Protein AF-A0A7X0UWU5-F1 (afdb_monomer_lite)

Secondary structure (DSSP, 8-state):
--HHHHHHHHHHHHHHHHHHHHHHHHHHHHHHHTT--HHHHHHHHHHHHHHHHHHHHHHHHHHHHHHHHHHHHHHTT--S--HHHHHHHHHHHHHHHHHHHHHHHHH-

Structure (mmCIF, N/CA/C/O backbone):
data_AF-A0A7X0UWU5-F1
#
_entry.id   AF-A0A7X0UWU5-F1
#
loop_
_atom_site.group_PDB
_atom_site.id
_atom_site.type_symbol
_atom_site.label_atom_id
_atom_site.label_alt_id
_atom_site.label_comp_id
_atom_site.label_asym_id
_atom_site.label_entity_id
_atom_site.label_seq_id
_atom_site.pdbx_PDB_ins_code
_atom_site.Cartn_x
_atom_site.Cartn_y
_atom_site.Cartn_z
_atom_site.occupancy
_ato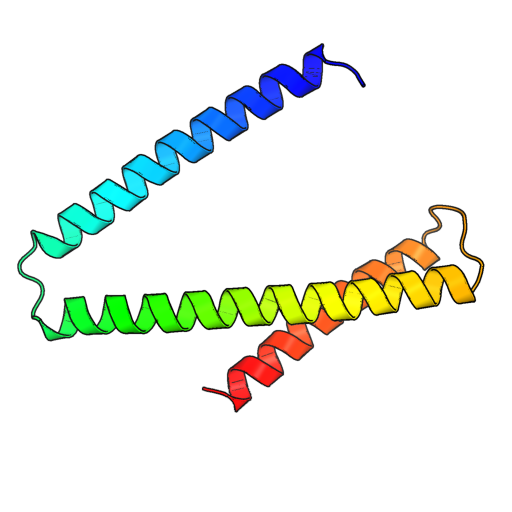m_site.B_iso_or_equiv
_atom_site.auth_seq_id
_atom_site.auth_comp_id
_atom_site.auth_asym_id
_atom_site.auth_atom_id
_atom_site.pdbx_PDB_model_num
ATOM 1 N N . MET A 1 1 ? 25.168 2.904 1.914 1.00 58.97 1 MET A N 1
ATOM 2 C CA . MET A 1 1 ? 24.023 3.578 2.560 1.00 58.97 1 MET A CA 1
ATOM 3 C C . MET A 1 1 ? 24.591 4.409 3.689 1.00 58.97 1 MET A C 1
ATOM 5 O O . MET A 1 1 ? 25.282 3.831 4.519 1.00 58.97 1 MET A O 1
ATOM 9 N N . ASP A 1 2 ? 24.359 5.721 3.700 1.00 78.19 2 ASP A N 1
ATOM 10 C CA . ASP A 1 2 ? 24.842 6.582 4.783 1.00 78.19 2 ASP A CA 1
ATOM 11 C C . ASP A 1 2 ? 24.027 6.332 6.051 1.00 78.19 2 ASP A C 1
ATOM 13 O O . ASP A 1 2 ? 22.893 6.798 6.207 1.00 78.19 2 ASP A O 1
ATOM 17 N N . PHE A 1 3 ? 24.610 5.552 6.962 1.00 83.75 3 PHE A N 1
ATOM 18 C CA . PHE A 1 3 ? 24.028 5.269 8.272 1.00 83.75 3 PHE A CA 1
ATOM 19 C C . PHE A 1 3 ? 23.753 6.556 9.065 1.00 83.75 3 PHE A C 1
ATOM 21 O O . PHE A 1 3 ? 22.801 6.587 9.840 1.00 83.75 3 PHE A O 1
ATOM 28 N N . GLU A 1 4 ? 24.502 7.632 8.806 1.00 87.75 4 GLU A N 1
ATOM 29 C CA . GLU A 1 4 ? 24.286 8.957 9.402 1.00 87.75 4 GLU A CA 1
ATOM 30 C C . GLU A 1 4 ? 22.893 9.535 9.132 1.00 87.75 4 GLU A C 1
ATOM 32 O O . GLU A 1 4 ? 22.335 10.196 10.002 1.00 87.75 4 GLU A O 1
ATOM 37 N N . VAL A 1 5 ? 22.294 9.257 7.969 1.00 87.81 5 VAL A N 1
ATOM 38 C CA . VAL A 1 5 ? 20.937 9.724 7.631 1.00 87.81 5 VAL A CA 1
ATOM 39 C C . VAL A 1 5 ? 19.890 8.670 7.989 1.00 87.81 5 VAL A C 1
ATOM 41 O O . VAL A 1 5 ? 18.784 8.996 8.420 1.00 87.81 5 VAL A O 1
ATOM 44 N N . PHE A 1 6 ? 20.231 7.386 7.863 1.00 88.75 6 PHE A N 1
ATOM 45 C CA . PHE A 1 6 ? 19.295 6.297 8.139 1.00 88.75 6 PHE A CA 1
ATOM 46 C C . PHE A 1 6 ? 18.936 6.181 9.628 1.00 88.75 6 PHE A C 1
ATOM 48 O O . PHE A 1 6 ? 17.759 6.053 9.968 1.00 88.75 6 PHE A O 1
ATOM 55 N N . ILE A 1 7 ? 19.927 6.274 10.522 1.00 91.31 7 ILE A N 1
ATOM 56 C CA . ILE A 1 7 ? 19.729 6.179 11.977 1.00 91.31 7 ILE A CA 1
ATOM 57 C C . ILE A 1 7 ? 18.707 7.210 12.494 1.00 91.31 7 ILE A C 1
ATOM 59 O O . ILE A 1 7 ? 17.747 6.796 13.152 1.00 91.31 7 ILE A O 1
ATOM 63 N N . PRO A 1 8 ? 18.830 8.522 12.205 1.00 92.06 8 PRO A N 1
ATOM 64 C CA . PRO A 1 8 ? 17.864 9.501 12.692 1.00 92.06 8 PRO A CA 1
ATOM 65 C C . PRO A 1 8 ? 16.471 9.292 12.093 1.00 92.06 8 PRO A C 1
ATOM 67 O O . PRO A 1 8 ? 15.490 9.391 12.827 1.00 92.06 8 PRO A O 1
ATOM 70 N N . ILE A 1 9 ? 16.351 8.933 10.809 1.00 92.00 9 ILE A N 1
ATOM 71 C CA . ILE A 1 9 ? 15.044 8.641 10.192 1.00 92.00 9 ILE A CA 1
ATOM 72 C C . ILE A 1 9 ? 14.337 7.502 10.935 1.00 92.00 9 ILE A C 1
ATOM 74 O O . ILE A 1 9 ? 13.157 7.622 11.277 1.00 92.00 9 ILE A O 1
ATOM 78 N N . VAL A 1 10 ? 15.057 6.415 11.222 1.00 94.56 10 VAL A N 1
ATOM 79 C CA . VAL A 1 10 ? 14.505 5.272 11.960 1.00 94.56 10 VAL A CA 1
ATOM 80 C C . VAL A 1 10 ? 14.133 5.674 13.387 1.00 94.56 10 VAL A C 1
ATOM 82 O O . VAL A 1 10 ? 13.048 5.320 13.846 1.00 94.56 10 VAL A O 1
ATOM 85 N N . LEU A 1 11 ? 14.970 6.460 14.072 1.00 94.62 11 LEU A N 1
ATOM 86 C CA . LEU A 1 11 ? 14.673 6.965 15.416 1.00 94.62 11 LEU A CA 1
ATOM 87 C C . LEU A 1 11 ? 13.365 7.772 15.437 1.00 94.62 11 LEU A C 1
ATOM 89 O O . LEU A 1 11 ? 12.487 7.497 16.257 1.00 94.62 11 LEU A O 1
ATOM 93 N N . PHE A 1 12 ? 13.197 8.718 14.509 1.00 93.94 12 PHE A N 1
ATOM 94 C CA . PHE A 1 12 ? 11.971 9.513 14.404 1.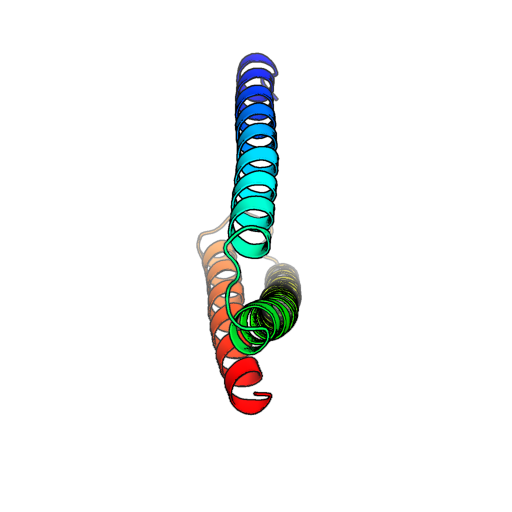00 93.94 12 PHE A CA 1
ATOM 95 C C . PHE A 1 12 ? 10.747 8.655 14.075 1.00 93.94 12 PHE A C 1
ATOM 97 O O . PHE A 1 12 ? 9.690 8.848 14.681 1.00 93.94 12 PHE A O 1
ATOM 104 N N . ALA A 1 13 ? 10.881 7.677 13.174 1.00 94.12 13 ALA A N 1
ATOM 105 C CA . ALA A 1 13 ? 9.802 6.746 12.858 1.00 94.12 13 ALA A CA 1
ATOM 106 C C . ALA A 1 13 ? 9.387 5.919 14.088 1.00 94.12 13 ALA A C 1
ATOM 108 O O . ALA A 1 13 ? 8.196 5.815 14.385 1.00 94.12 13 ALA A O 1
ATOM 109 N N . CYS A 1 14 ? 10.349 5.390 14.848 1.00 95.31 14 CYS A N 1
ATOM 110 C CA . CYS A 1 14 ? 10.093 4.637 16.077 1.00 95.31 14 CYS A CA 1
ATOM 111 C C . CYS A 1 14 ? 9.397 5.488 17.149 1.00 95.31 14 CYS A C 1
ATOM 113 O O . CYS A 1 14 ? 8.435 5.025 17.771 1.00 95.31 14 CYS A O 1
ATOM 115 N N . ILE A 1 15 ? 9.834 6.737 17.341 1.00 95.12 15 ILE A N 1
ATOM 116 C CA . ILE A 1 15 ? 9.201 7.678 18.278 1.00 95.12 15 ILE A CA 1
ATOM 117 C C . ILE A 1 15 ? 7.756 7.953 17.851 1.00 95.12 15 ILE A C 1
ATOM 119 O O . ILE A 1 15 ? 6.837 7.800 18.657 1.00 95.12 15 ILE A O 1
ATOM 123 N N . TYR A 1 16 ? 7.538 8.298 16.580 1.00 95.31 16 TYR A N 1
ATOM 124 C CA . TYR A 1 16 ? 6.204 8.555 16.038 1.00 95.31 16 TYR A CA 1
ATOM 125 C C . TYR A 1 16 ? 5.266 7.357 16.235 1.00 95.31 16 TYR A C 1
ATOM 127 O O . TYR A 1 16 ? 4.149 7.521 16.730 1.00 95.31 16 TYR A O 1
ATOM 135 N N . LEU A 1 17 ? 5.722 6.148 15.890 1.00 93.25 17 LEU A N 1
ATOM 136 C CA . LEU A 1 17 ? 4.925 4.927 16.021 1.00 93.25 17 LEU A CA 1
ATOM 137 C C . LEU A 1 17 ? 4.595 4.611 17.483 1.00 93.25 17 LEU A C 1
ATOM 139 O O . LEU A 1 17 ? 3.466 4.220 17.777 1.00 93.25 17 LEU A O 1
ATOM 143 N N . SER A 1 18 ? 5.538 4.842 18.398 1.00 92.06 18 SER A N 1
ATOM 144 C CA . SER A 1 18 ? 5.326 4.646 19.837 1.00 92.06 18 SER A CA 1
ATOM 145 C C . SER A 1 18 ? 4.284 5.620 20.390 1.00 92.06 18 SER A C 1
ATOM 147 O O . SER A 1 18 ? 3.340 5.201 21.061 1.00 92.06 18 SER A O 1
ATOM 149 N N . ILE A 1 19 ? 4.397 6.913 20.060 1.00 93.25 19 ILE A N 1
ATOM 150 C CA . ILE A 1 19 ? 3.421 7.934 20.474 1.00 93.25 19 ILE A CA 1
ATOM 151 C C . ILE A 1 19 ? 2.040 7.602 19.908 1.00 93.25 19 ILE A C 1
ATOM 153 O O . ILE A 1 19 ? 1.058 7.595 20.651 1.00 93.25 19 ILE A O 1
ATOM 157 N N . LYS A 1 20 ? 1.961 7.279 18.613 1.00 92.31 20 LYS A N 1
ATOM 158 C CA . LYS A 1 20 ? 0.710 6.902 17.952 1.00 92.31 20 LYS A CA 1
ATOM 159 C C . LYS A 1 20 ? 0.042 5.716 18.645 1.00 92.31 20 LYS A C 1
ATOM 161 O O . LYS A 1 20 ? -1.145 5.789 18.939 1.00 92.31 20 LYS A O 1
ATOM 166 N N . ALA A 1 21 ? 0.801 4.667 18.963 1.00 91.56 21 ALA A N 1
ATOM 167 C CA . ALA A 1 21 ? 0.272 3.491 19.646 1.00 91.56 21 ALA A CA 1
ATOM 168 C C . ALA A 1 21 ? -0.325 3.837 21.023 1.00 91.56 21 ALA A C 1
ATOM 170 O O . ALA A 1 21 ? -1.408 3.360 21.366 1.00 91.56 21 ALA A O 1
ATOM 171 N N . VAL A 1 22 ? 0.339 4.704 21.796 1.00 92.38 22 VAL A N 1
ATOM 172 C CA . VAL A 1 22 ? -0.162 5.152 23.107 1.00 92.38 22 VAL A CA 1
ATOM 173 C C . VAL A 1 22 ? -1.409 6.029 22.963 1.00 92.38 22 VAL A C 1
ATOM 175 O O . VAL A 1 22 ? -2.362 5.864 23.727 1.00 92.38 22 VAL A O 1
ATOM 178 N N . VAL A 1 23 ? -1.437 6.945 21.991 1.00 91.62 23 VAL A N 1
ATOM 179 C CA . VAL A 1 23 ? -2.596 7.817 21.730 1.00 91.62 23 VAL A CA 1
ATOM 180 C C . VAL A 1 23 ? -3.805 7.004 21.263 1.00 91.62 23 VAL A C 1
ATOM 182 O O . VAL A 1 23 ? -4.904 7.200 21.787 1.00 91.62 23 VAL A O 1
ATOM 185 N N . ASP A 1 24 ? -3.612 6.049 20.355 1.00 88.19 24 ASP A N 1
ATOM 186 C CA . ASP A 1 24 ? -4.670 5.146 19.887 1.00 88.19 24 ASP A CA 1
ATOM 187 C C . ASP A 1 24 ? -5.205 4.285 21.048 1.00 88.19 24 ASP A C 1
ATOM 189 O O . ASP A 1 24 ? -6.416 4.152 21.234 1.00 88.19 24 ASP A O 1
ATOM 193 N N . ALA A 1 25 ? -4.326 3.768 21.914 1.00 86.19 25 ALA A N 1
ATOM 194 C CA . ALA A 1 25 ? -4.745 3.024 23.102 1.00 86.19 25 ALA A CA 1
ATOM 195 C C . ALA A 1 25 ? -5.512 3.902 24.108 1.00 86.19 25 ALA A C 1
ATOM 197 O O . ALA A 1 25 ? -6.527 3.476 24.669 1.00 86.19 25 ALA A O 1
ATOM 198 N N . ARG A 1 26 ? -5.057 5.143 24.329 1.00 86.88 26 ARG A N 1
ATOM 199 C CA . ARG A 1 26 ? -5.700 6.092 25.247 1.00 86.88 26 ARG A CA 1
ATOM 200 C C . ARG A 1 26 ? -7.080 6.503 24.751 1.00 86.88 26 ARG A C 1
ATOM 202 O O . ARG A 1 26 ? -8.022 6.494 25.538 1.00 86.88 26 ARG A O 1
ATOM 209 N N . THR A 1 27 ? -7.210 6.840 23.472 1.00 82.44 27 THR A N 1
ATOM 210 C CA . THR A 1 27 ? -8.499 7.204 22.867 1.00 82.44 27 THR A CA 1
ATOM 211 C C . THR A 1 27 ? -9.476 6.035 22.928 1.00 82.44 27 THR A C 1
ATOM 213 O O . THR A 1 27 ? -10.613 6.222 23.356 1.00 82.44 27 THR A O 1
ATOM 216 N N . ARG A 1 28 ? -9.020 4.808 22.642 1.00 79.00 28 ARG A N 1
ATOM 217 C CA . ARG A 1 28 ? -9.835 3.593 22.799 1.00 79.00 28 ARG A CA 1
ATOM 218 C C . ARG A 1 28 ? -10.318 3.395 24.236 1.00 79.00 28 ARG A C 1
ATOM 220 O O . ARG A 1 28 ? -11.498 3.133 24.453 1.00 79.00 28 ARG A O 1
ATOM 227 N N . ARG A 1 29 ? -9.440 3.590 25.224 1.00 79.50 29 ARG A N 1
ATOM 228 C CA . ARG A 1 29 ? -9.800 3.510 26.650 1.00 79.50 29 ARG A CA 1
ATOM 229 C C . ARG A 1 29 ? -10.788 4.604 27.066 1.00 79.50 29 ARG A C 1
ATOM 231 O O . ARG A 1 29 ? -11.713 4.321 27.820 1.00 79.50 29 ARG A O 1
ATOM 238 N N . GLN A 1 30 ? -10.614 5.827 26.565 1.00 78.56 30 GLN A N 1
ATOM 239 C CA . GLN A 1 30 ? -11.508 6.954 26.841 1.00 78.56 30 GLN A CA 1
ATOM 240 C C . GLN A 1 30 ? -12.919 6.703 26.283 1.00 78.56 30 GLN A C 1
ATOM 2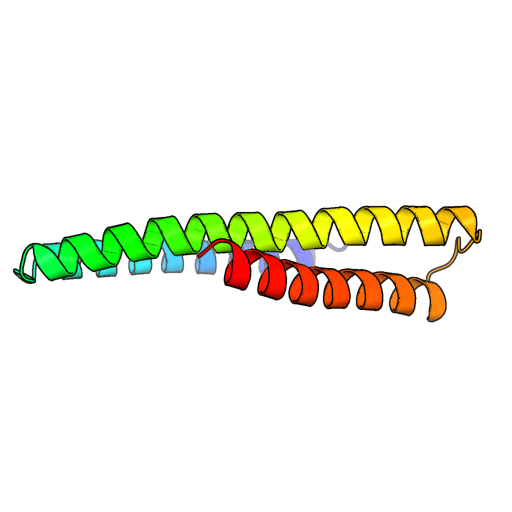42 O O . GLN A 1 30 ? -13.891 6.971 26.981 1.00 78.56 30 GLN A O 1
ATOM 247 N N . MET A 1 31 ? -13.025 6.137 25.073 1.00 68.81 31 MET A N 1
ATOM 248 C CA . MET A 1 31 ? -14.308 5.793 24.441 1.00 68.81 31 MET A CA 1
ATOM 249 C C . MET A 1 31 ? -15.079 4.712 25.210 1.00 68.81 31 MET A C 1
ATOM 251 O O . MET A 1 31 ? -16.299 4.788 25.328 1.00 68.81 31 MET A O 1
ATOM 255 N N . VAL A 1 32 ? -14.375 3.720 25.767 1.00 71.00 32 VAL A N 1
ATOM 256 C CA . VAL A 1 32 ? -14.991 2.680 26.612 1.00 71.00 32 VAL A CA 1
ATOM 257 C C . VAL A 1 32 ? -15.450 3.259 27.954 1.00 71.00 32 VAL A C 1
ATOM 259 O O . VAL A 1 32 ? -16.511 2.899 28.453 1.00 71.00 32 VAL A O 1
ATOM 262 N N . ALA A 1 33 ? -14.676 4.179 28.536 1.00 68.88 33 ALA A N 1
ATOM 263 C CA . ALA A 1 33 ? -14.998 4.793 29.823 1.00 68.88 33 ALA A CA 1
ATOM 264 C C . ALA A 1 33 ? -16.166 5.796 29.757 1.00 68.88 33 ALA A C 1
ATOM 266 O O . ALA A 1 33 ? -16.778 6.084 30.782 1.00 68.88 33 ALA A O 1
ATOM 267 N N . SER A 1 34 ? -16.493 6.334 28.578 1.00 63.59 34 SER A N 1
ATOM 268 C CA . SER A 1 34 ? -17.498 7.392 28.426 1.00 63.59 34 SER A CA 1
ATOM 269 C C . SER A 1 34 ? -18.970 6.937 28.452 1.00 63.59 34 SER A C 1
ATOM 271 O O . SER A 1 34 ? -19.821 7.731 28.071 1.00 63.59 34 SER A O 1
ATOM 273 N N . ASN A 1 35 ? -19.314 5.717 28.903 1.00 59.44 35 ASN A N 1
ATOM 274 C CA . ASN A 1 35 ? -20.707 5.209 28.929 1.00 59.44 35 ASN A CA 1
ATOM 275 C C . ASN A 1 35 ? -21.465 5.451 27.604 1.00 59.44 35 ASN A C 1
ATOM 277 O O . ASN A 1 35 ? -22.663 5.738 27.592 1.00 59.44 35 ASN A O 1
ATOM 281 N N . GLY A 1 36 ? -20.763 5.374 26.469 1.00 58.00 36 GLY A N 1
ATOM 282 C CA . GLY A 1 36 ? -21.423 5.388 25.171 1.00 58.00 36 GLY A CA 1
ATOM 283 C C . GLY A 1 36 ? -22.363 4.192 25.133 1.00 58.00 36 GLY A C 1
ATOM 284 O O . GLY A 1 36 ? -21.916 3.083 25.417 1.00 58.00 36 GLY A O 1
ATOM 285 N N . SER A 1 37 ? -23.649 4.434 24.849 1.00 67.69 37 SER A N 1
ATOM 286 C CA . SER A 1 37 ? -24.673 3.400 24.644 1.00 67.69 37 SER A CA 1
ATOM 287 C C . SER A 1 37 ? -24.053 2.168 23.985 1.00 67.69 37 SER A C 1
ATOM 289 O O . SER A 1 37 ? -23.254 2.317 23.065 1.00 67.69 37 SER A O 1
ATOM 291 N N . GLU A 1 38 ? -24.393 0.961 24.430 1.00 65.69 38 GLU A N 1
ATOM 292 C CA . GLU A 1 38 ? -23.878 -0.302 23.878 1.00 65.69 38 GLU A CA 1
ATOM 293 C C . GLU A 1 38 ? -23.912 -0.329 22.333 1.00 65.69 38 GLU A C 1
ATOM 295 O O . GLU A 1 38 ? -23.002 -0.846 21.684 1.00 65.69 38 GLU A O 1
ATOM 300 N N . ALA A 1 39 ? -24.893 0.359 21.737 1.00 64.94 39 ALA A N 1
ATOM 301 C CA . ALA A 1 39 ? -25.003 0.603 20.301 1.00 64.94 39 ALA A CA 1
ATOM 302 C C . ALA A 1 39 ? -23.812 1.373 19.681 1.00 64.94 39 ALA A C 1
ATOM 304 O O . ALA A 1 39 ? -23.400 1.067 18.566 1.00 64.94 39 ALA A O 1
ATOM 305 N N . MET A 1 40 ? -23.236 2.349 20.386 1.00 71.94 40 MET A N 1
ATOM 306 C CA . MET A 1 40 ? -22.064 3.129 19.967 1.00 71.94 40 MET A CA 1
ATOM 307 C C . MET A 1 40 ? -20.774 2.308 20.029 1.00 71.94 40 MET A C 1
ATOM 309 O O . MET A 1 40 ? -19.955 2.371 19.117 1.00 71.94 40 MET A O 1
ATOM 313 N N . VAL A 1 41 ? -20.582 1.511 21.083 1.00 73.50 41 VAL A N 1
ATOM 314 C CA . VAL A 1 41 ? -19.413 0.618 21.175 1.00 73.50 41 VAL A CA 1
ATOM 315 C C . VAL A 1 41 ? -19.483 -0.450 20.083 1.00 73.50 41 VAL A C 1
ATOM 317 O O . VAL A 1 41 ? -18.482 -0.736 19.423 1.00 73.50 41 VAL A O 1
ATOM 320 N N . ARG A 1 42 ? -20.682 -0.987 19.838 1.00 75.38 42 ARG A N 1
ATOM 321 C CA . ARG A 1 42 ? -20.934 -1.958 18.775 1.00 75.38 42 ARG A CA 1
ATOM 322 C C . ARG A 1 42 ? -20.691 -1.380 17.377 1.00 75.38 42 ARG A C 1
ATOM 324 O O . ARG A 1 42 ? -20.004 -2.024 16.589 1.00 75.38 42 ARG A O 1
ATOM 331 N N . SER A 1 43 ? -21.151 -0.160 17.086 1.00 75.81 43 SER A N 1
ATOM 332 C CA . SER A 1 43 ? -20.916 0.469 15.776 1.00 75.81 43 SER A CA 1
ATOM 333 C C . SER A 1 43 ? -19.435 0.766 15.510 1.00 75.81 43 SER A C 1
ATOM 335 O O . SER A 1 43 ? -18.977 0.649 14.373 1.00 75.81 43 SER A O 1
ATOM 337 N N . ILE A 1 44 ? -18.658 1.092 16.550 1.00 78.62 44 ILE A N 1
ATOM 338 C CA . ILE A 1 44 ? -17.202 1.270 16.438 1.00 78.62 44 ILE A CA 1
ATOM 339 C C . ILE A 1 44 ? -16.517 -0.061 16.106 1.00 78.62 44 ILE A C 1
ATOM 341 O O . ILE A 1 44 ? -15.669 -0.098 15.214 1.00 78.62 44 ILE A O 1
ATOM 345 N N . LEU A 1 45 ? -16.883 -1.148 16.793 1.00 79.00 45 LEU A N 1
ATOM 346 C CA . LEU A 1 45 ? -16.320 -2.481 16.545 1.00 79.00 45 LEU A CA 1
ATOM 347 C C . LEU A 1 45 ? -16.642 -2.985 15.130 1.00 79.00 45 LEU A C 1
ATOM 349 O O . LEU A 1 45 ? -15.734 -3.416 14.417 1.00 79.00 45 LEU A O 1
ATOM 353 N N . GLU A 1 46 ? -17.896 -2.857 14.694 1.00 81.38 46 GLU A N 1
ATOM 354 C CA . GLU A 1 46 ? -18.322 -3.211 13.331 1.00 81.38 46 GLU A CA 1
ATOM 355 C C . GLU A 1 46 ? -17.584 -2.358 12.277 1.00 81.38 46 GLU A C 1
ATOM 357 O O . GLU A 1 46 ? -17.116 -2.870 11.253 1.00 81.38 46 GLU A O 1
ATOM 362 N N . GLY A 1 47 ? -17.379 -1.066 12.560 1.00 80.00 47 GLY A N 1
ATOM 363 C CA . GLY A 1 47 ? -16.587 -0.166 11.723 1.00 80.00 47 GLY A CA 1
ATOM 364 C C . GLY A 1 47 ? -15.102 -0.542 11.642 1.00 80.00 47 GLY A C 1
ATOM 365 O O . GLY A 1 47 ? -14.504 -0.447 10.567 1.00 80.00 47 GLY A O 1
ATOM 366 N N . GLU A 1 48 ? -14.490 -1.001 12.739 1.00 82.62 48 GLU A N 1
ATOM 367 C CA . GLU A 1 48 ? -13.093 -1.456 12.749 1.00 82.62 48 GLU A CA 1
ATOM 368 C C . GLU A 1 48 ? -12.890 -2.714 11.893 1.00 82.62 48 GLU A C 1
ATOM 370 O O . GLU A 1 48 ? -11.926 -2.782 11.122 1.00 82.62 48 GLU A O 1
ATOM 375 N N . GLU A 1 49 ? -13.786 -3.698 11.988 1.00 80.38 49 GLU A N 1
ATOM 376 C CA . GLU A 1 49 ? -13.713 -4.920 11.178 1.00 80.38 49 GLU A CA 1
ATOM 377 C C . GLU A 1 49 ? -13.888 -4.625 9.687 1.00 80.38 49 GLU A C 1
ATOM 379 O O . GLU A 1 49 ? -13.084 -5.082 8.862 1.00 80.38 49 GLU A O 1
ATOM 384 N N . ALA A 1 50 ? -14.878 -3.797 9.339 1.00 81.56 50 ALA A N 1
ATOM 385 C CA . ALA A 1 50 ? -15.084 -3.335 7.971 1.00 81.56 50 ALA A CA 1
ATOM 386 C C . ALA A 1 50 ? -13.846 -2.593 7.443 1.00 81.56 50 ALA A C 1
ATOM 388 O O . ALA A 1 50 ? -13.376 -2.863 6.334 1.00 81.56 50 ALA A O 1
ATOM 389 N N . ARG A 1 51 ? -13.245 -1.722 8.261 1.00 82.25 51 ARG A N 1
ATOM 390 C CA . ARG A 1 51 ? -12.043 -0.964 7.895 1.00 82.25 51 ARG A CA 1
ATOM 391 C C . ARG A 1 51 ? -10.822 -1.861 7.707 1.00 82.25 51 ARG A C 1
ATOM 393 O O . ARG A 1 51 ? -10.059 -1.650 6.764 1.00 82.25 51 ARG A O 1
ATOM 400 N N . ARG A 1 52 ? -10.637 -2.877 8.557 1.00 81.81 52 ARG A N 1
ATOM 401 C CA . ARG A 1 52 ? -9.559 -3.872 8.407 1.00 81.81 52 ARG A CA 1
ATOM 402 C C . ARG A 1 52 ? -9.720 -4.676 7.120 1.00 81.81 52 ARG A C 1
ATOM 404 O O . ARG A 1 52 ? -8.745 -4.817 6.380 1.00 81.81 52 ARG A O 1
ATOM 411 N N . ARG A 1 53 ? -10.937 -5.141 6.813 1.00 83.25 53 ARG A N 1
ATOM 412 C CA . ARG A 1 53 ? -11.233 -5.854 5.558 1.00 83.25 53 ARG A CA 1
ATOM 413 C C . ARG A 1 53 ? -10.988 -4.976 4.334 1.00 83.25 53 ARG A C 1
ATOM 415 O O . ARG A 1 53 ? -10.299 -5.407 3.416 1.00 83.25 53 ARG A O 1
ATOM 422 N N . GLN A 1 54 ? -11.468 -3.733 4.341 1.00 87.44 54 GLN A N 1
ATOM 423 C CA . GLN A 1 54 ? -11.243 -2.782 3.245 1.00 87.44 54 GLN A CA 1
ATOM 424 C C . GLN A 1 54 ? -9.759 -2.458 3.050 1.00 87.44 54 GLN A C 1
ATOM 426 O O . GLN A 1 54 ? -9.288 -2.387 1.916 1.00 87.44 54 GLN A O 1
ATOM 431 N N . ALA A 1 55 ? -9.002 -2.293 4.138 1.00 87.44 55 ALA A N 1
ATOM 432 C CA . ALA A 1 55 ? -7.565 -2.062 4.061 1.00 87.44 55 ALA A CA 1
ATOM 433 C C . ALA A 1 55 ? -6.830 -3.270 3.464 1.00 87.44 55 ALA A C 1
ATOM 435 O O . ALA A 1 55 ? -6.004 -3.094 2.568 1.00 87.44 55 ALA A O 1
ATOM 436 N N . SER A 1 56 ? -7.153 -4.484 3.922 1.00 87.44 56 SER A N 1
ATOM 437 C CA . SER A 1 56 ? -6.584 -5.724 3.384 1.00 87.44 56 SER A CA 1
ATOM 438 C C . SER A 1 56 ? -6.918 -5.904 1.902 1.00 87.44 56 SER A C 1
ATOM 440 O O 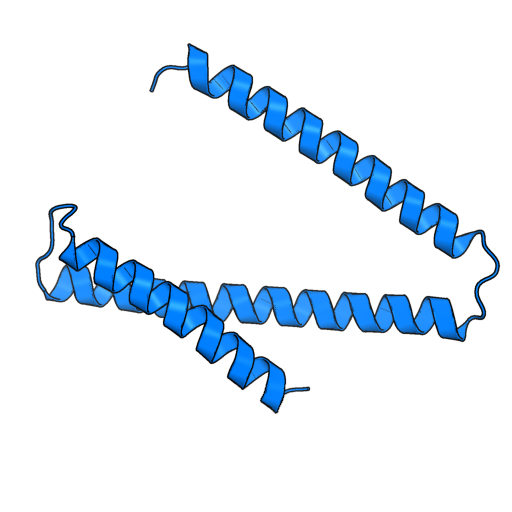. SER A 1 56 ? -6.014 -6.171 1.115 1.00 87.44 56 SER A O 1
ATOM 442 N N . LEU A 1 57 ? -8.172 -5.663 1.502 1.00 89.69 57 LEU A N 1
ATOM 443 C CA . LEU A 1 57 ? -8.604 -5.724 0.106 1.00 89.69 57 LEU A CA 1
ATOM 444 C C . LEU A 1 57 ? -7.845 -4.712 -0.757 1.00 89.69 57 LEU A C 1
ATOM 446 O O . LEU A 1 57 ? -7.300 -5.079 -1.793 1.00 89.69 57 LEU A O 1
ATOM 450 N N . ARG A 1 58 ? -7.749 -3.452 -0.310 1.00 91.50 58 ARG A N 1
ATOM 451 C CA . ARG A 1 58 ? -7.049 -2.398 -1.051 1.00 91.50 58 ARG A CA 1
ATOM 452 C C . ARG A 1 58 ? -5.586 -2.738 -1.284 1.00 91.50 58 ARG A C 1
ATOM 454 O O . ARG A 1 58 ? -5.117 -2.658 -2.415 1.00 91.50 58 ARG A O 1
ATOM 461 N N . TRP A 1 59 ? -4.874 -3.130 -0.231 1.00 93.56 59 TRP A N 1
ATOM 462 C CA . TRP A 1 59 ? -3.469 -3.504 -0.361 1.00 93.56 59 TRP A CA 1
ATOM 463 C C . TRP A 1 59 ? -3.290 -4.791 -1.164 1.00 93.56 59 TRP A C 1
ATOM 465 O O . TRP A 1 59 ? -2.389 -4.844 -1.992 1.00 93.56 59 TRP A O 1
ATOM 475 N N . GLY A 1 60 ? -4.173 -5.779 -1.009 1.00 92.94 60 GLY A N 1
ATOM 476 C CA . GLY A 1 60 ? -4.159 -6.997 -1.817 1.00 92.94 60 GLY A CA 1
ATOM 477 C C . GLY A 1 60 ? -4.298 -6.704 -3.312 1.00 92.94 60 GLY A C 1
ATOM 478 O O . GLY A 1 60 ? -3.458 -7.127 -4.100 1.00 92.94 60 GLY A O 1
ATOM 479 N N . THR A 1 61 ? -5.303 -5.920 -3.711 1.00 94.19 61 THR A N 1
ATOM 480 C CA . THR A 1 61 ? -5.525 -5.566 -5.122 1.00 94.19 61 THR A CA 1
ATOM 481 C C . THR A 1 61 ? -4.377 -4.738 -5.697 1.00 94.19 61 THR A C 1
ATOM 483 O O . THR A 1 61 ? -3.935 -5.008 -6.813 1.00 94.19 61 THR A O 1
ATOM 486 N N . VAL A 1 62 ? -3.859 -3.766 -4.937 1.00 95.50 62 VAL A N 1
ATOM 487 C CA . VAL A 1 62 ? -2.702 -2.965 -5.362 1.00 95.50 62 VAL A CA 1
ATOM 488 C C . VAL A 1 62 ? -1.468 -3.844 -5.547 1.00 95.50 62 VAL A C 1
ATOM 490 O O . VAL A 1 62 ? -0.836 -3.749 -6.590 1.00 95.50 62 VAL A O 1
ATOM 493 N N . LEU A 1 63 ? -1.144 -4.724 -4.594 1.00 96.06 63 LEU A N 1
ATOM 494 C CA . LEU A 1 63 ? 0.032 -5.598 -4.685 1.00 96.06 63 LEU A CA 1
ATOM 495 C C . LEU A 1 63 ? -0.067 -6.579 -5.859 1.00 96.06 63 LEU A C 1
ATOM 497 O O . LEU A 1 63 ? 0.920 -6.772 -6.566 1.00 96.06 63 LEU A O 1
ATOM 501 N N . VAL A 1 64 ? -1.250 -7.152 -6.107 1.00 97.12 64 VAL A N 1
ATOM 502 C CA . VAL A 1 64 ? -1.482 -8.043 -7.257 1.00 97.12 64 VAL A CA 1
ATOM 503 C C . VAL A 1 64 ? -1.283 -7.296 -8.576 1.00 97.12 64 VAL A C 1
ATOM 505 O O . VAL A 1 64 ? -0.573 -7.784 -9.453 1.00 97.12 64 VAL A O 1
ATOM 508 N N . LEU A 1 65 ? -1.857 -6.099 -8.724 1.00 96.31 65 LEU A N 1
ATOM 509 C CA . LEU A 1 65 ? -1.681 -5.317 -9.949 1.00 96.31 65 LEU A CA 1
ATOM 510 C C . LEU A 1 65 ? -0.251 -4.806 -10.116 1.00 96.31 65 LEU A C 1
ATOM 512 O O . LEU A 1 65 ? 0.250 -4.780 -11.238 1.00 96.31 65 LEU A O 1
ATOM 516 N N . LEU A 1 66 ? 0.433 -4.463 -9.025 1.00 96.69 66 LEU A N 1
ATOM 517 C CA . LEU A 1 66 ? 1.843 -4.091 -9.064 1.00 96.69 66 LEU A CA 1
ATOM 518 C C . LEU A 1 66 ? 2.712 -5.261 -9.540 1.00 96.69 66 LEU A C 1
ATOM 520 O O . LEU A 1 66 ? 3.583 -5.061 -10.381 1.00 96.69 66 LEU A O 1
ATOM 524 N N . ALA A 1 67 ? 2.446 -6.480 -9.059 1.00 96.69 67 ALA A N 1
ATOM 525 C CA . ALA A 1 67 ? 3.131 -7.688 -9.516 1.00 96.69 67 ALA A CA 1
ATOM 526 C C . ALA A 1 67 ? 2.927 -7.922 -11.022 1.00 96.69 67 ALA A C 1
ATOM 528 O O . ALA A 1 67 ? 3.885 -8.228 -11.730 1.00 96.69 67 ALA A O 1
ATOM 529 N N . ILE A 1 68 ? 1.709 -7.695 -11.531 1.00 97.25 68 ILE A N 1
ATOM 530 C CA . ILE A 1 68 ? 1.432 -7.718 -12.975 1.00 97.25 68 ILE A CA 1
ATOM 531 C C . ILE A 1 68 ? 2.235 -6.624 -13.694 1.00 97.25 68 ILE A C 1
ATOM 533 O O . ILE A 1 68 ? 2.849 -6.899 -14.719 1.00 97.25 68 ILE A O 1
ATOM 537 N N . GLY A 1 69 ? 2.288 -5.406 -13.150 1.00 95.00 69 GLY A N 1
ATOM 538 C CA . GLY A 1 69 ? 3.087 -4.308 -13.700 1.00 95.00 69 GLY A CA 1
ATOM 539 C C . GLY A 1 69 ? 4.574 -4.656 -13.814 1.00 95.00 69 GLY A C 1
ATOM 540 O O . GLY A 1 69 ? 5.172 -4.429 -14.862 1.00 95.00 69 GLY A O 1
ATOM 541 N N . PHE A 1 70 ? 5.156 -5.278 -12.786 1.00 94.75 70 PHE A N 1
ATOM 542 C CA . PHE A 1 70 ? 6.533 -5.775 -12.834 1.00 94.75 70 PHE A CA 1
ATOM 543 C C . PHE A 1 70 ? 6.725 -6.881 -13.875 1.00 94.75 70 PHE A C 1
ATOM 545 O O . PHE A 1 70 ? 7.699 -6.840 -14.621 1.00 94.75 70 PHE A O 1
ATOM 552 N N . ALA A 1 71 ? 5.790 -7.829 -13.978 1.00 94.50 71 ALA A N 1
ATOM 553 C CA . ALA A 1 71 ? 5.846 -8.868 -15.006 1.00 94.50 71 ALA A CA 1
ATOM 554 C C . ALA A 1 71 ? 5.786 -8.277 -16.428 1.00 94.50 71 ALA A C 1
ATOM 556 O O . ALA A 1 71 ? 6.498 -8.738 -17.316 1.00 94.50 71 ALA A O 1
ATOM 557 N N . VAL A 1 72 ? 4.983 -7.227 -16.637 1.00 95.12 72 VAL A N 1
ATOM 558 C CA . VAL A 1 72 ? 4.911 -6.491 -17.911 1.00 95.12 72 VAL A CA 1
ATOM 559 C C . VAL A 1 72 ? 6.224 -5.764 -18.206 1.00 95.12 72 VAL A C 1
ATOM 561 O O . VAL A 1 72 ? 6.713 -5.836 -19.329 1.00 95.12 72 VAL A O 1
ATOM 564 N N . ILE A 1 73 ? 6.817 -5.091 -17.216 1.00 94.75 73 ILE A N 1
ATOM 565 C CA . ILE A 1 73 ? 8.115 -4.406 -17.355 1.00 94.75 73 ILE A CA 1
ATOM 566 C C . ILE A 1 73 ? 9.210 -5.398 -17.765 1.00 94.75 73 ILE A C 1
ATOM 568 O O . ILE A 1 73 ? 9.948 -5.129 -18.714 1.00 94.75 73 ILE A O 1
ATOM 572 N N . GLU A 1 74 ? 9.266 -6.557 -17.105 1.00 92.75 74 GLU A N 1
ATOM 573 C CA . GLU A 1 74 ? 10.219 -7.625 -17.423 1.00 92.75 74 GLU A CA 1
ATOM 574 C C . GLU A 1 74 ? 9.989 -8.183 -18.835 1.00 92.75 74 GLU A C 1
ATOM 576 O O . GLU A 1 74 ? 10.930 -8.294 -19.620 1.00 92.75 74 GLU A O 1
ATOM 581 N N . ALA A 1 75 ? 8.733 -8.458 -19.206 1.00 93.94 75 ALA A N 1
ATOM 582 C CA . ALA A 1 75 ? 8.380 -8.968 -20.533 1.00 93.94 75 ALA A CA 1
ATOM 583 C C . ALA A 1 75 ? 8.715 -7.985 -21.670 1.00 93.94 75 ALA A C 1
ATOM 585 O O . ALA A 1 75 ? 9.041 -8.409 -22.777 1.00 93.94 75 ALA A O 1
ATOM 586 N N . LEU A 1 76 ? 8.658 -6.677 -21.400 1.00 92.75 76 LEU A N 1
ATOM 587 C CA . LEU A 1 76 ? 9.044 -5.619 -22.340 1.00 92.75 76 LEU A CA 1
ATOM 588 C C . LEU A 1 76 ? 10.556 -5.331 -22.339 1.00 92.75 76 LEU A C 1
ATOM 590 O O . LEU A 1 76 ? 11.015 -4.494 -23.115 1.00 92.75 76 LEU A O 1
ATOM 594 N N . GLY A 1 77 ? 11.336 -5.998 -21.481 1.00 89.94 77 GLY A N 1
ATOM 595 C CA . GLY A 1 77 ? 12.784 -5.808 -21.384 1.00 89.94 77 GLY A CA 1
ATOM 596 C C . GLY A 1 77 ? 13.197 -4.448 -20.812 1.00 89.94 77 GLY A C 1
ATOM 597 O O . GLY A 1 77 ? 14.321 -4.000 -21.047 1.00 89.94 77 GLY A O 1
ATOM 598 N N . LEU A 1 78 ? 12.312 -3.782 -20.064 1.00 87.81 78 LEU A N 1
ATOM 599 C CA . LEU A 1 78 ? 12.577 -2.491 -19.429 1.00 87.81 78 LEU A CA 1
ATOM 600 C C . LEU A 1 78 ? 13.480 -2.686 -18.200 1.00 87.81 78 LEU A C 1
ATOM 602 O O . LEU A 1 78 ? 13.013 -2.770 -17.068 1.00 87.81 78 LEU A O 1
ATOM 606 N N . ARG A 1 79 ? 14.791 -2.782 -18.437 1.00 85.19 79 ARG A N 1
ATOM 607 C CA . ARG A 1 79 ? 15.804 -3.062 -17.398 1.00 85.19 79 ARG A CA 1
ATOM 608 C C . ARG A 1 79 ? 16.288 -1.823 -16.651 1.00 85.19 79 ARG A C 1
ATOM 610 O O . ARG A 1 79 ? 16.820 -1.931 -15.551 1.00 85.19 79 ARG A O 1
ATOM 617 N N . GLU A 1 80 ? 16.116 -0.654 -17.251 1.00 88.44 80 GLU A N 1
ATOM 618 C CA . GLU A 1 80 ? 16.511 0.625 -16.671 1.00 88.44 80 GLU A CA 1
ATOM 619 C C . GLU A 1 80 ? 15.303 1.344 -16.067 1.00 88.44 80 GLU A C 1
ATOM 621 O O . GLU A 1 80 ? 14.164 1.166 -16.511 1.00 88.44 80 GLU A O 1
ATOM 626 N N . ALA A 1 81 ? 15.562 2.195 -15.069 1.00 87.62 81 ALA A N 1
ATOM 627 C CA . ALA A 1 81 ? 14.563 3.038 -14.415 1.00 87.62 81 ALA A CA 1
ATOM 628 C C . ALA A 1 81 ? 14.094 4.169 -15.350 1.00 87.62 81 ALA A C 1
ATOM 630 O O . ALA A 1 81 ? 14.368 5.350 -15.143 1.00 87.62 81 ALA A O 1
ATOM 631 N N . THR A 1 82 ? 13.404 3.786 -16.421 1.00 93.00 82 THR A N 1
ATOM 632 C CA . THR A 1 82 ? 12.888 4.687 -17.446 1.00 93.00 82 THR A CA 1
ATOM 633 C C . THR A 1 82 ? 11.543 5.280 -17.024 1.00 93.00 82 THR A C 1
ATOM 635 O O . THR A 1 82 ? 10.780 4.642 -16.290 1.00 93.00 82 THR A O 1
ATOM 638 N N . PRO A 1 83 ? 11.174 6.468 -17.539 1.00 93.25 83 PRO A N 1
ATOM 639 C CA . PRO A 1 83 ? 9.842 7.035 -17.324 1.00 93.25 83 PRO A CA 1
ATOM 640 C C . PRO A 1 83 ? 8.704 6.073 -17.702 1.00 93.25 83 PRO A C 1
ATOM 642 O O . PRO A 1 83 ? 7.664 6.072 -17.049 1.00 93.25 83 PRO A O 1
ATOM 645 N N . GLY A 1 84 ? 8.911 5.216 -18.711 1.00 90.94 84 GLY A N 1
ATOM 646 C CA . GLY A 1 84 ? 7.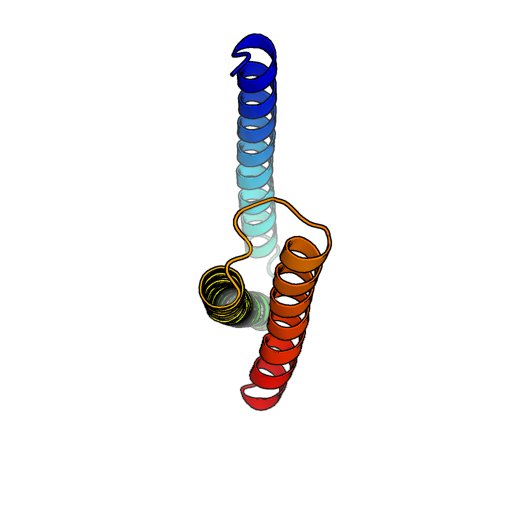950 4.187 -19.114 1.00 90.94 84 GLY A CA 1
ATOM 647 C C . GLY A 1 84 ? 7.731 3.114 -18.044 1.00 90.94 84 GLY A C 1
ATOM 648 O O . GLY A 1 84 ? 6.586 2.795 -17.729 1.00 90.94 84 GLY A O 1
ATOM 649 N N . ALA A 1 85 ? 8.804 2.613 -17.423 1.00 91.81 85 ALA A N 1
ATOM 650 C CA . ALA A 1 85 ? 8.696 1.667 -16.311 1.00 91.81 85 ALA A CA 1
ATOM 651 C C . ALA A 1 85 ? 7.935 2.287 -15.125 1.00 91.81 85 ALA A C 1
ATOM 653 O O . ALA A 1 85 ? 7.017 1.672 -14.579 1.00 91.81 85 ALA A O 1
ATOM 654 N N . PHE A 1 86 ? 8.232 3.545 -14.780 1.00 94.44 86 PHE A N 1
ATOM 655 C CA . PHE A 1 86 ? 7.487 4.264 -13.742 1.00 94.44 86 PHE A CA 1
ATOM 656 C C . PHE A 1 86 ? 6.016 4.477 -14.108 1.00 94.44 86 PHE A C 1
ATOM 658 O O . PHE A 1 86 ? 5.153 4.309 -13.248 1.00 94.44 86 PHE A O 1
ATOM 665 N N . ALA A 1 87 ? 5.707 4.795 -15.368 1.00 95.06 87 ALA A N 1
ATOM 666 C CA . ALA A 1 87 ? 4.331 4.942 -15.833 1.00 95.06 87 ALA A CA 1
ATOM 667 C C . ALA A 1 87 ? 3.532 3.638 -15.675 1.00 95.06 87 ALA A C 1
ATOM 669 O O . ALA A 1 87 ? 2.391 3.680 -15.215 1.00 95.06 87 ALA A O 1
ATOM 670 N N . VAL A 1 88 ? 4.134 2.480 -15.973 1.00 94.50 88 VAL A N 1
ATOM 671 C CA . VAL A 1 88 ? 3.498 1.167 -15.768 1.00 94.50 88 VAL A CA 1
ATOM 672 C C . VAL A 1 88 ? 3.228 0.908 -14.284 1.00 94.50 88 VAL A C 1
ATOM 674 O O . VAL A 1 88 ? 2.117 0.515 -13.931 1.00 94.50 88 VAL A O 1
ATOM 677 N N . LEU A 1 89 ? 4.190 1.178 -13.396 1.00 95.38 89 LEU A N 1
ATOM 678 C CA . LEU A 1 89 ? 4.009 0.979 -11.950 1.00 95.38 89 LEU A CA 1
ATOM 679 C C . LEU A 1 89 ? 2.969 1.932 -11.347 1.00 95.38 89 LEU A C 1
ATOM 681 O O . LEU A 1 89 ? 2.133 1.515 -10.538 1.00 95.38 89 LEU A O 1
ATOM 685 N N . LEU A 1 90 ? 2.984 3.205 -11.750 1.00 96.25 90 LEU A N 1
ATOM 686 C CA . LEU A 1 90 ? 1.983 4.191 -11.336 1.00 96.25 90 LEU A CA 1
ATOM 687 C C . LEU A 1 90 ? 0.594 3.813 -11.859 1.00 96.25 90 LEU A C 1
ATOM 689 O O . LEU A 1 90 ? -0.376 3.862 -11.101 1.00 96.25 90 LEU A O 1
ATOM 693 N N . GLY A 1 91 ? 0.506 3.369 -13.115 1.00 96.50 91 GLY A N 1
ATOM 694 C CA . GLY A 1 91 ? -0.723 2.859 -13.717 1.00 96.50 91 GLY A CA 1
ATOM 695 C C . GLY A 1 91 ? -1.265 1.647 -12.963 1.00 96.50 91 GLY A C 1
ATOM 696 O O . GLY A 1 91 ? -2.428 1.643 -12.568 1.00 96.50 91 GLY A O 1
ATOM 697 N N . ALA A 1 92 ? -0.415 0.662 -12.670 1.00 95.75 92 ALA A N 1
ATOM 698 C CA . ALA A 1 92 ? -0.771 -0.511 -11.877 1.00 95.75 92 ALA A CA 1
ATOM 699 C C . ALA A 1 92 ? -1.260 -0.137 -10.467 1.00 95.75 92 ALA A C 1
ATOM 701 O O . ALA A 1 92 ? -2.270 -0.661 -10.000 1.00 95.75 92 ALA A O 1
ATOM 702 N N . THR A 1 93 ? -0.600 0.818 -9.809 1.00 95.00 93 THR A N 1
ATOM 703 C CA . THR A 1 93 ? -0.996 1.305 -8.476 1.00 95.00 93 THR A CA 1
ATOM 704 C C . THR A 1 93 ? -2.344 2.032 -8.512 1.00 95.00 93 THR A C 1
ATOM 706 O O . THR A 1 93 ? -3.202 1.814 -7.650 1.00 95.00 93 THR A O 1
ATOM 709 N N . GLY A 1 94 ? -2.555 2.892 -9.512 1.00 94.19 94 GLY A N 1
ATOM 710 C CA . GLY A 1 94 ? -3.808 3.620 -9.714 1.00 94.19 94 GLY A CA 1
ATOM 711 C C . GLY A 1 94 ? -4.972 2.681 -10.025 1.00 94.19 94 GLY A C 1
ATOM 712 O O . GLY A 1 94 ? -6.004 2.732 -9.353 1.00 94.19 94 GLY A O 1
ATOM 713 N N . LEU A 1 95 ? -4.774 1.762 -10.975 1.00 95.94 95 LEU A N 1
ATOM 714 C CA . LEU A 1 95 ? -5.733 0.705 -11.300 1.00 95.94 95 LEU A CA 1
ATOM 715 C C . LEU A 1 95 ? -6.015 -0.181 -10.085 1.00 95.94 95 LEU A C 1
ATOM 717 O O . LEU A 1 95 ? -7.166 -0.535 -9.855 1.00 95.94 95 LEU A O 1
ATOM 721 N N . GLY A 1 96 ? -5.001 -0.465 -9.266 1.00 93.62 96 GLY A N 1
ATOM 722 C CA . GLY A 1 96 ? -5.129 -1.197 -8.008 1.00 93.62 96 GLY A CA 1
ATOM 723 C C . GLY A 1 96 ? -6.099 -0.548 -7.037 1.00 93.62 96 GLY A C 1
ATOM 724 O O . GLY A 1 96 ? -7.003 -1.207 -6.525 1.00 93.62 96 GLY A O 1
ATOM 725 N N . ASN A 1 97 ? -5.954 0.758 -6.821 1.00 93.56 97 ASN A N 1
ATOM 726 C CA . ASN A 1 97 ? -6.847 1.508 -5.941 1.00 93.56 97 ASN A CA 1
ATOM 727 C C . ASN A 1 97 ? -8.266 1.632 -6.512 1.00 93.56 97 ASN A C 1
ATOM 729 O O . ASN A 1 97 ? -9.233 1.497 -5.761 1.00 93.56 97 ASN A O 1
ATOM 733 N N . LEU A 1 98 ? -8.404 1.854 -7.822 1.00 92.69 98 LEU A N 1
ATOM 734 C CA . LEU A 1 98 ? -9.714 1.919 -8.477 1.00 92.69 98 LEU A CA 1
ATOM 735 C C . LEU A 1 98 ? -10.432 0.568 -8.411 1.00 92.69 98 LEU A C 1
ATOM 737 O O . LEU A 1 98 ? -11.589 0.508 -7.999 1.00 92.69 98 LEU A O 1
ATOM 741 N N . ALA A 1 99 ? -9.744 -0.523 -8.745 1.00 93.06 99 ALA A N 1
ATOM 742 C CA . ALA A 1 99 ? -10.285 -1.873 -8.652 1.00 93.06 99 ALA A CA 1
ATOM 743 C C . ALA A 1 99 ? -10.673 -2.215 -7.208 1.00 93.06 99 ALA A C 1
ATOM 745 O O . ALA A 1 99 ? -11.781 -2.692 -6.976 1.00 93.06 99 ALA A O 1
ATOM 746 N N . ALA A 1 100 ? -9.824 -1.892 -6.228 1.00 90.81 100 ALA A N 1
ATOM 747 C CA . ALA A 1 100 ? -10.147 -2.070 -4.816 1.00 90.81 100 ALA A CA 1
ATOM 748 C C . ALA A 1 100 ? -11.418 -1.313 -4.407 1.00 90.81 100 ALA A C 1
ATOM 750 O O . ALA A 1 100 ? -12.252 -1.868 -3.696 1.00 90.81 100 ALA A O 1
ATOM 751 N N . TYR A 1 101 ? -11.590 -0.073 -4.875 1.00 89.81 101 TYR A N 1
ATOM 752 C CA . TYR A 1 101 ? -12.796 0.713 -4.624 1.00 89.81 101 TYR A CA 1
ATOM 753 C C . TYR A 1 101 ? -14.045 0.056 -5.228 1.00 89.81 101 TYR A C 1
ATOM 755 O O . TYR A 1 101 ? -15.056 -0.090 -4.540 1.00 89.81 101 TYR A O 1
ATOM 763 N N . PHE A 1 102 ? -13.977 -0.391 -6.486 1.00 92.50 102 PHE A N 1
ATOM 764 C CA . PHE A 1 102 ? -15.099 -1.071 -7.137 1.00 92.50 102 PHE A CA 1
ATOM 765 C C . PHE A 1 102 ? -15.456 -2.399 -6.461 1.00 92.50 102 PHE A C 1
ATOM 767 O O . PHE A 1 102 ? -16.640 -2.680 -6.266 1.00 92.50 102 PHE A O 1
ATOM 774 N N . ILE A 1 103 ? -14.458 -3.199 -6.073 1.00 88.94 103 ILE A N 1
ATOM 775 C CA . ILE A 1 103 ? -14.683 -4.469 -5.372 1.00 88.94 103 ILE A CA 1
ATOM 776 C C . ILE A 1 103 ? -15.285 -4.202 -3.988 1.00 88.94 103 ILE A C 1
ATOM 778 O O . ILE A 1 103 ? -16.283 -4.825 -3.633 1.00 88.94 103 ILE A O 1
ATOM 782 N N . ALA A 1 104 ? -14.744 -3.237 -3.238 1.00 87.44 104 ALA A N 1
ATOM 783 C CA . ALA A 1 104 ? -15.265 -2.860 -1.924 1.00 87.44 104 ALA A CA 1
ATOM 784 C C . ALA A 1 104 ? -16.717 -2.369 -1.996 1.00 87.44 104 ALA A C 1
ATOM 786 O O . ALA A 1 104 ? -17.523 -2.741 -1.152 1.00 87.44 104 ALA A O 1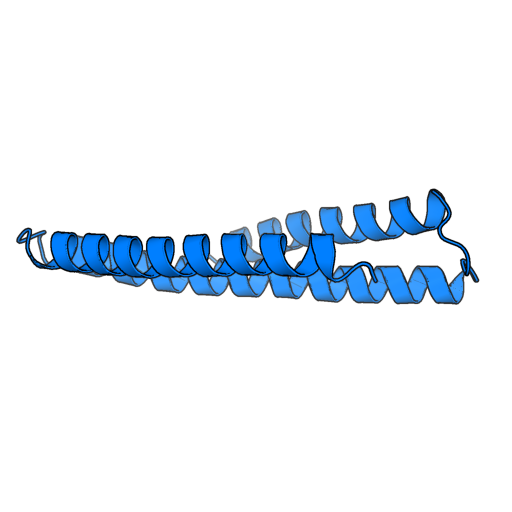
ATOM 787 N N . ARG A 1 105 ? -17.068 -1.579 -3.021 1.00 86.00 105 ARG A N 1
ATOM 788 C CA . ARG A 1 105 ? -18.435 -1.073 -3.229 1.00 86.00 105 ARG A CA 1
ATOM 789 C C . ARG A 1 105 ? -19.440 -2.172 -3.583 1.00 86.00 105 ARG A C 1
ATOM 791 O O . ARG A 1 105 ? -20.624 -1.992 -3.343 1.00 86.00 105 ARG A O 1
ATOM 798 N N . ARG A 1 106 ? -18.994 -3.266 -4.206 1.00 81.50 106 ARG A N 1
ATOM 799 C CA . ARG A 1 106 ? -19.865 -4.381 -4.614 1.00 81.50 106 ARG A CA 1
ATOM 800 C C . ARG A 1 106 ? -20.009 -5.454 -3.530 1.00 81.50 106 ARG A C 1
ATOM 802 O O . ARG A 1 106 ? -20.962 -6.221 -3.577 1.00 81.50 106 ARG A O 1
ATOM 809 N N . ALA A 1 107 ? -19.040 -5.541 -2.621 1.00 71.88 107 ALA A N 1
ATOM 810 C CA . ALA A 1 107 ? -18.994 -6.530 -1.545 1.00 71.88 107 ALA A CA 1
ATOM 811 C C . ALA A 1 107 ? -19.514 -6.014 -0.187 1.00 71.88 107 ALA A C 1
ATOM 813 O O . ALA A 1 107 ? -19.620 -6.811 0.744 1.00 71.88 107 ALA A O 1
ATOM 814 N N . GLY A 1 108 ? -19.778 -4.709 -0.065 1.00 58.78 108 GLY A N 1
ATOM 815 C CA . GLY A 1 108 ? -20.502 -4.094 1.055 1.00 58.78 108 GLY A CA 1
ATOM 816 C C . GLY A 1 108 ? -21.950 -3.828 0.686 1.00 58.78 108 GLY A C 1
ATOM 817 O O . GLY A 1 108 ? -22.781 -3.862 1.615 1.00 58.78 108 GLY A O 1
#

pLDDT: mean 86.86, std 9.86, range [58.0, 97.25]

Foldseek 3Di:
DPPVVVVVVVVVVVVVVVVVVVVVVVVVVVVVVPPDPPVVVVVVVVVVVLVVVLVCLLVVLLVVLLVVLVVVCVVVVVPDPDPVSVVSNVVSNVVSNVVSVVVSVVVD

Radius of gyration: 20.45 Å; chains: 1; bounding box: 50×19×52 Å

Sequence (108 aa):
MDFEVFIPIVLFACIYLSIKAVVDARTRRQMVASNGSEAMVRSILEGEEARRRQASLRWGTVLVLLAIGFAVIEALGLREATPGAFAVLLGATGLGNLAAYFIARRAG